Protein AF-A0AAW2XBY1-F1 (afdb_monomer)

Solvent-accessible surface area (backbone atoms only — not comparable to full-atom values): 4396 Å² total; per-residue (Å²): 133,86,67,35,83,40,70,69,51,34,62,72,38,96,56,20,68,54,49,51,50,24,38,48,51,45,53,51,49,35,52,76,67,64,77,57,81,94,66,82,80,62,89,91,67,81,83,81,87,85,80,74,60,47,44,75,42,59,47,98,87,68,44,82,73,45,65,42,61

Radius of gyration: 14.93 Å; Cα contacts (8 Å, |Δi|>4): 64; chains: 1; bounding box: 30×21×48 Å

Mean predicted aligned 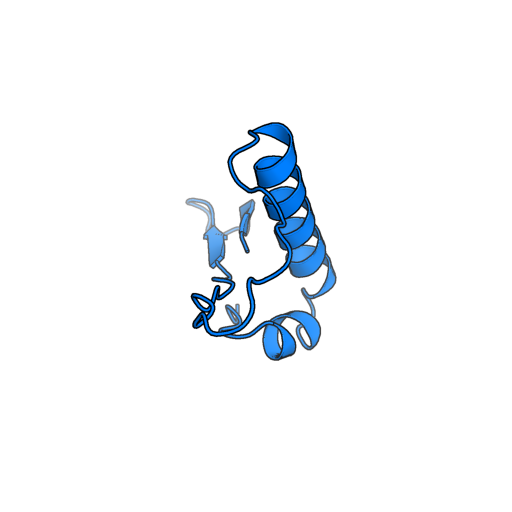error: 6.64 Å

pLDDT: mean 83.89, std 6.32, range [59.66, 91.12]

Secondary structure (DSSP, 8-state):
----SSHHHHHHSTTHHHHHHHHHHHHHHHHHTT----PPPPTT--PPP-----EEEE-TTS-EEEEE-

Structure (mmCIF, N/CA/C/O backbone):
data_AF-A0AAW2XBY1-F1
#
_entry.id   AF-A0AAW2XBY1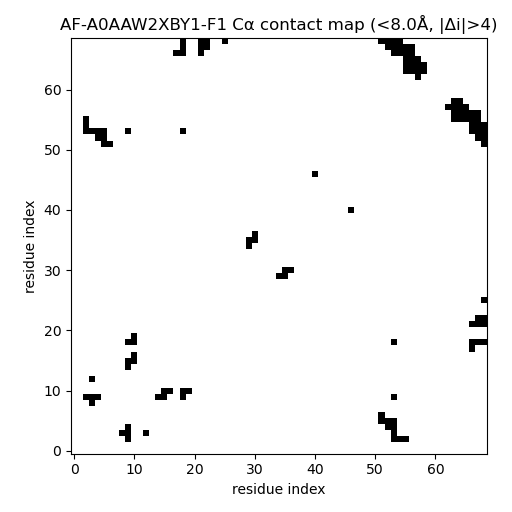-F1
#
loop_
_atom_site.group_PDB
_atom_site.id
_atom_site.type_symbol
_atom_site.label_atom_id
_atom_site.label_alt_id
_atom_site.label_comp_id
_atom_site.label_asym_id
_atom_site.label_entity_id
_atom_site.label_seq_id
_atom_site.pdbx_PDB_ins_code
_atom_site.Cartn_x
_atom_site.Cartn_y
_atom_site.Cartn_z
_atom_site.occupancy
_atom_site.B_iso_or_equiv
_atom_site.auth_seq_id
_atom_site.auth_comp_id
_atom_site.auth_asym_id
_atom_site.auth_atom_id
_atom_site.pdbx_PDB_model_num
ATOM 1 N N . MET A 1 1 ? 10.775 -13.346 -9.887 1.00 59.66 1 MET A N 1
ATOM 2 C CA . MET A 1 1 ? 10.450 -12.122 -9.127 1.00 59.66 1 MET A CA 1
ATOM 3 C C . MET A 1 1 ? 9.845 -12.556 -7.830 1.00 59.66 1 MET A C 1
ATOM 5 O O . MET A 1 1 ? 8.981 -13.420 -7.866 1.00 59.66 1 MET A O 1
ATOM 9 N N . ASP A 1 2 ? 10.346 -12.024 -6.727 1.00 73.88 2 ASP A N 1
ATOM 10 C CA . ASP A 1 2 ? 9.852 -12.408 -5.414 1.00 73.88 2 ASP A CA 1
ATOM 11 C C . ASP A 1 2 ? 8.652 -11.523 -5.071 1.00 73.88 2 ASP A C 1
ATOM 13 O O . ASP A 1 2 ? 8.788 -10.301 -4.969 1.00 73.88 2 ASP A O 1
ATOM 17 N N . GLU A 1 3 ? 7.466 -12.125 -5.000 1.00 83.56 3 GLU A N 1
ATOM 18 C CA . GLU A 1 3 ? 6.263 -11.453 -4.519 1.00 83.56 3 GLU A CA 1
ATOM 19 C C . GLU A 1 3 ? 6.304 -11.475 -2.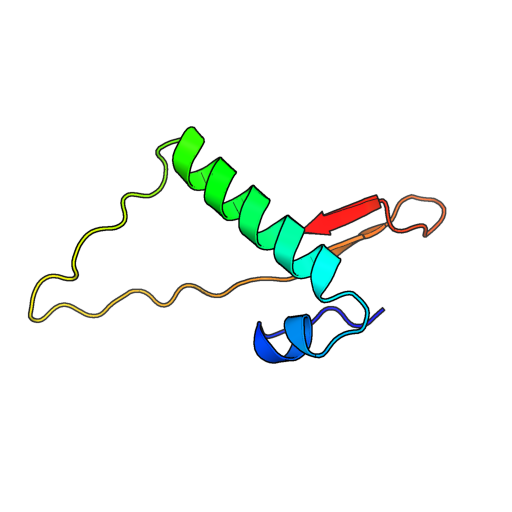987 1.00 83.56 3 GLU A C 1
ATOM 21 O O . GLU A 1 3 ? 6.158 -12.538 -2.375 1.00 83.56 3 GLU A O 1
ATOM 26 N N . PRO A 1 4 ? 6.543 -10.326 -2.337 1.00 86.25 4 PRO A N 1
ATOM 27 C CA . PRO A 1 4 ? 6.744 -10.301 -0.904 1.00 86.25 4 PRO A CA 1
ATOM 28 C C . PRO A 1 4 ? 5.441 -10.661 -0.195 1.00 86.25 4 PRO A C 1
ATOM 30 O O . PRO A 1 4 ? 4.376 -10.136 -0.488 1.00 86.25 4 PRO A O 1
ATOM 33 N N . THR A 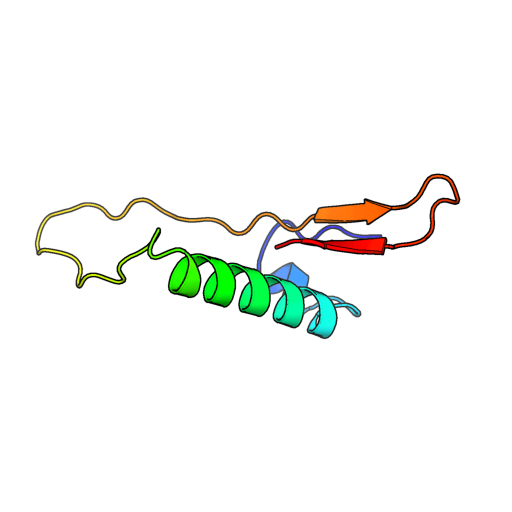1 5 ? 5.511 -11.518 0.814 1.00 86.19 5 THR A N 1
ATOM 34 C CA . THR A 1 5 ? 4.320 -11.903 1.594 1.00 86.19 5 THR A CA 1
ATOM 35 C C . THR A 1 5 ? 4.046 -10.964 2.772 1.00 86.19 5 THR A C 1
ATOM 37 O O . THR A 1 5 ? 3.033 -11.101 3.467 1.00 86.19 5 THR A O 1
ATOM 40 N N . THR A 1 6 ? 4.958 -10.015 3.017 1.00 87.38 6 THR A N 1
ATOM 41 C CA . THR A 1 6 ? 4.903 -9.053 4.121 1.00 87.38 6 THR A CA 1
ATOM 42 C C . THR A 1 6 ? 5.414 -7.681 3.691 1.00 87.38 6 THR A C 1
ATOM 44 O O . THR A 1 6 ? 6.289 -7.572 2.834 1.00 87.38 6 THR A O 1
ATOM 47 N N . TYR A 1 7 ? 4.936 -6.629 4.361 1.00 87.25 7 TYR A N 1
ATOM 48 C CA . TYR A 1 7 ? 5.422 -5.262 4.153 1.00 87.25 7 TYR A CA 1
ATOM 49 C C . TYR A 1 7 ? 6.939 -5.140 4.338 1.00 87.25 7 TYR A C 1
ATOM 51 O O . TYR A 1 7 ? 7.614 -4.506 3.533 1.00 87.25 7 TYR A O 1
ATOM 59 N N . LYS A 1 8 ? 7.500 -5.789 5.368 1.00 88.75 8 LYS A N 1
ATOM 60 C CA . LYS A 1 8 ? 8.949 -5.760 5.617 1.00 88.75 8 LYS A CA 1
ATOM 61 C C . LYS A 1 8 ? 9.732 -6.364 4.451 1.00 88.75 8 LYS A C 1
ATOM 63 O O . LYS A 1 8 ? 10.714 -5.766 4.024 1.00 88.75 8 LYS A O 1
ATOM 68 N N . ALA A 1 9 ? 9.276 -7.495 3.909 1.00 88.38 9 ALA A N 1
ATOM 69 C CA . ALA A 1 9 ? 9.891 -8.105 2.731 1.00 88.38 9 ALA A CA 1
ATOM 70 C C . ALA A 1 9 ? 9.753 -7.205 1.491 1.00 88.38 9 ALA A C 1
ATOM 72 O O . ALA A 1 9 ? 10.719 -7.020 0.756 1.00 88.38 9 ALA A O 1
ATOM 73 N N . ALA A 1 10 ? 8.592 -6.566 1.305 1.00 87.88 10 ALA A N 1
ATOM 74 C CA . ALA A 1 10 ? 8.371 -5.635 0.202 1.00 87.88 10 ALA A CA 1
ATOM 75 C C . ALA A 1 10 ? 9.322 -4.435 0.268 1.00 87.88 10 ALA A C 1
ATOM 77 O O . ALA A 1 10 ? 9.923 -4.063 -0.739 1.00 87.88 10 ALA A O 1
ATOM 78 N N . MET A 1 11 ? 9.512 -3.862 1.456 1.00 89.44 11 MET A N 1
ATOM 79 C CA . MET A 1 11 ? 10.407 -2.722 1.664 1.00 89.44 11 MET A CA 1
ATOM 80 C C . MET A 1 11 ? 11.892 -3.097 1.617 1.00 89.44 11 MET A C 1
ATOM 82 O O . MET A 1 11 ? 12.710 -2.253 1.264 1.00 89.44 11 MET A O 1
ATOM 86 N N . ALA A 1 12 ? 12.244 -4.347 1.924 1.00 89.69 12 ALA A N 1
ATOM 87 C CA . ALA A 1 12 ? 13.605 -4.862 1.775 1.00 89.69 12 ALA A CA 1
ATOM 88 C C . ALA A 1 12 ? 13.955 -5.244 0.323 1.00 89.69 12 ALA A C 1
ATOM 90 O O . ALA A 1 12 ? 15.125 -5.453 0.008 1.00 89.69 12 ALA A O 1
ATOM 91 N N . SER A 1 13 ? 12.960 -5.344 -0.564 1.00 87.31 13 SER A N 1
ATOM 92 C CA . SER A 1 13 ? 13.175 -5.706 -1.965 1.00 87.31 13 SER A CA 1
ATOM 93 C C . SER A 1 13 ? 13.765 -4.556 -2.790 1.00 87.31 13 SER A C 1
ATOM 95 O O . SER A 1 13 ? 13.581 -3.371 -2.494 1.00 87.31 13 SER A O 1
ATOM 97 N N . THR A 1 14 ? 14.421 -4.903 -3.898 1.00 88.69 14 THR A N 1
ATOM 98 C CA . THR A 1 14 ? 14.910 -3.939 -4.900 1.00 88.69 14 THR A CA 1
ATOM 99 C C . THR A 1 14 ? 13.778 -3.126 -5.537 1.00 88.69 14 THR A C 1
ATOM 101 O O . THR A 1 14 ? 13.989 -1.991 -5.958 1.00 88.69 14 THR A O 1
ATOM 104 N N . ASP A 1 15 ? 12.562 -3.676 -5.548 1.00 88.38 15 ASP A N 1
ATOM 105 C CA . ASP A 1 15 ? 11.348 -3.043 -6.061 1.00 88.38 15 ASP A CA 1
ATOM 106 C C . ASP A 1 15 ? 10.549 -2.284 -4.983 1.00 88.38 15 ASP A C 1
ATOM 108 O O . ASP A 1 15 ? 9.421 -1.860 -5.236 1.00 88.38 15 ASP A O 1
ATOM 112 N N . SER A 1 16 ? 11.116 -2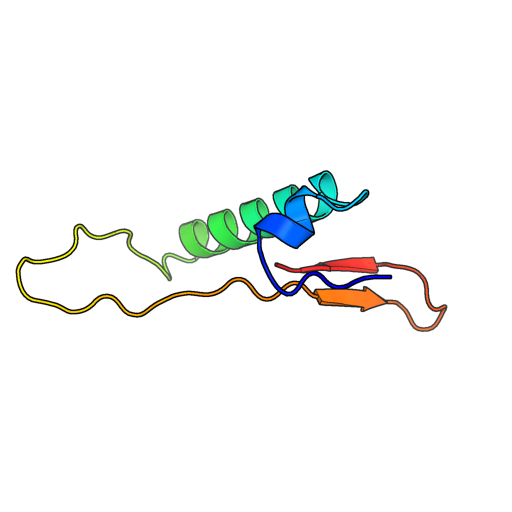.055 -3.792 1.00 89.31 16 SER A N 1
ATOM 113 C CA . SER A 1 16 ? 10.456 -1.382 -2.656 1.00 89.31 16 SER A CA 1
ATOM 114 C C . SER A 1 16 ? 9.731 -0.086 -3.024 1.00 89.31 16 SER A C 1
ATOM 116 O O . SER A 1 16 ? 8.599 0.135 -2.596 1.00 89.31 16 SER A O 1
ATOM 118 N N . LYS A 1 17 ? 10.330 0.750 -3.881 1.00 91.06 17 LYS A N 1
ATOM 119 C CA . LYS A 1 17 ? 9.696 1.981 -4.381 1.00 91.06 17 LYS A CA 1
ATOM 120 C C . LYS A 1 17 ? 8.412 1.702 -5.165 1.00 91.06 17 LYS A C 1
ATOM 122 O O . LYS A 1 17 ? 7.437 2.427 -4.999 1.00 91.06 17 LYS A O 1
ATOM 127 N N . LYS A 1 18 ? 8.396 0.659 -6.000 1.00 89.50 18 LYS A N 1
ATOM 128 C CA . LYS A 1 18 ? 7.225 0.279 -6.804 1.00 89.50 18 LYS A CA 1
ATOM 129 C C . LYS A 1 18 ? 6.110 -0.258 -5.912 1.00 89.50 18 LYS A C 1
ATOM 131 O O . LYS A 1 18 ? 4.961 0.138 -6.079 1.00 89.50 18 LYS A O 1
ATOM 136 N N . TRP A 1 19 ? 6.461 -1.068 -4.912 1.00 90.88 19 TRP A N 1
ATOM 137 C CA . TRP A 1 19 ? 5.514 -1.529 -3.896 1.00 90.88 19 TRP A CA 1
ATOM 138 C C . TRP A 1 19 ? 4.922 -0.376 -3.088 1.00 90.88 19 TRP A C 1
ATOM 140 O O . TRP A 1 19 ? 3.716 -0.342 -2.869 1.00 90.88 19 TRP A O 1
ATOM 150 N N . LEU A 1 20 ? 5.738 0.608 -2.701 1.00 90.50 20 LEU A N 1
ATOM 151 C CA . LEU A 1 20 ? 5.265 1.781 -1.968 1.00 90.50 20 LEU A CA 1
ATOM 152 C C . LEU A 1 20 ? 4.295 2.631 -2.800 1.00 90.50 20 LEU A C 1
ATOM 154 O O . LEU A 1 20 ? 3.297 3.113 -2.270 1.00 90.50 20 LEU A O 1
ATOM 158 N N . ILE A 1 21 ? 4.579 2.817 -4.093 1.00 91.12 21 ILE A N 1
ATOM 159 C CA . ILE A 1 21 ? 3.685 3.535 -5.012 1.00 91.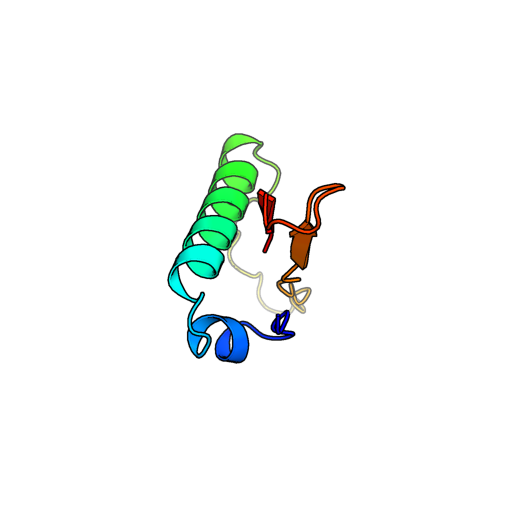12 21 ILE A CA 1
ATOM 160 C C . ILE A 1 21 ? 2.354 2.789 -5.145 1.00 91.12 21 ILE A C 1
ATOM 162 O O . ILE A 1 21 ? 1.306 3.418 -5.027 1.00 91.12 21 ILE A O 1
ATOM 166 N N . ALA A 1 22 ? 2.389 1.464 -5.316 1.00 90.25 22 ALA A N 1
ATOM 167 C CA . ALA A 1 22 ? 1.182 0.642 -5.395 1.00 90.25 22 ALA A CA 1
ATOM 168 C C . ALA A 1 22 ? 0.324 0.762 -4.122 1.00 90.25 22 ALA A C 1
ATOM 170 O O . ALA A 1 22 ? -0.858 1.076 -4.218 1.00 90.25 22 ALA A O 1
ATOM 171 N N . MET A 1 23 ? 0.932 0.633 -2.936 1.00 90.81 23 MET A N 1
ATOM 172 C CA . MET A 1 23 ? 0.226 0.779 -1.652 1.00 90.81 23 MET A CA 1
ATOM 173 C C . MET A 1 23 ? -0.408 2.163 -1.488 1.00 90.81 23 MET A C 1
ATOM 175 O O . MET A 1 23 ? -1.527 2.283 -0.993 1.00 90.81 23 MET A O 1
ATOM 179 N N . LYS A 1 24 ? 0.310 3.225 -1.879 1.00 90.25 24 LYS A N 1
ATOM 180 C CA . LYS A 1 24 ? -0.214 4.596 -1.815 1.00 90.25 24 LYS A CA 1
ATOM 181 C C . LYS A 1 24 ? -1.394 4.787 -2.758 1.00 90.25 24 LYS A C 1
ATOM 183 O O . LYS A 1 24 ? -2.399 5.334 -2.328 1.00 90.25 24 LYS A O 1
ATOM 188 N N . SER A 1 25 ? -1.279 4.310 -3.996 1.00 89.12 25 SER A N 1
ATOM 189 C CA . SER A 1 25 ? -2.361 4.379 -4.980 1.00 89.12 25 SER A CA 1
ATOM 190 C C . SER A 1 25 ? -3.601 3.613 -4.511 1.00 89.12 25 SER A C 1
ATOM 192 O O . SER A 1 25 ? -4.714 4.107 -4.660 1.00 89.12 25 SER A O 1
ATOM 194 N N . GLU A 1 26 ? -3.425 2.450 -3.881 1.00 87.25 26 GLU A N 1
ATOM 195 C CA . GLU A 1 26 ? -4.538 1.679 -3.324 1.00 87.25 26 GLU A CA 1
ATOM 196 C C . GLU A 1 26 ? -5.188 2.396 -2.123 1.00 87.25 26 GLU A C 1
ATOM 198 O O . GLU A 1 26 ? -6.414 2.483 -2.049 1.00 87.25 26 GLU A O 1
ATOM 203 N N . MET A 1 27 ? -4.400 2.993 -1.218 1.00 87.06 27 MET A N 1
ATOM 204 C CA . MET A 1 27 ? -4.946 3.806 -0.119 1.00 87.06 27 MET A CA 1
ATOM 205 C C . MET A 1 27 ? -5.673 5.065 -0.606 1.00 87.06 27 MET A C 1
ATOM 207 O O . MET A 1 27 ? -6.742 5.382 -0.088 1.00 87.06 27 MET A O 1
ATOM 211 N N . GLU A 1 28 ? -5.122 5.762 -1.599 1.00 88.50 28 GLU A N 1
ATOM 212 C CA . GLU A 1 28 ? -5.751 6.933 -2.222 1.00 88.50 28 GLU A CA 1
ATOM 213 C C . GLU A 1 28 ? -7.063 6.542 -2.910 1.00 88.50 28 GLU A C 1
ATOM 215 O O . GLU A 1 28 ? -8.095 7.158 -2.666 1.00 88.50 28 GLU A O 1
ATOM 220 N N . SER A 1 29 ? -7.078 5.427 -3.645 1.00 86.88 29 SER A N 1
ATOM 221 C CA . SER A 1 29 ? -8.304 4.906 -4.251 1.00 86.88 29 SER A CA 1
ATOM 222 C C . SER A 1 29 ? -9.370 4.546 -3.211 1.00 86.88 29 SER A C 1
ATOM 224 O O . SER A 1 29 ? -10.552 4.813 -3.429 1.00 86.88 29 SER A O 1
ATOM 226 N N . MET A 1 30 ? -8.988 3.971 -2.062 1.00 86.19 30 MET A N 1
ATOM 227 C CA . MET A 1 30 ? -9.933 3.708 -0.967 1.00 86.19 30 MET A CA 1
ATOM 228 C C . MET A 1 30 ? -10.526 4.997 -0.385 1.00 86.19 30 MET A C 1
ATOM 230 O O . MET A 1 30 ? -11.700 5.006 -0.001 1.00 86.19 30 MET A O 1
ATOM 234 N N . TYR A 1 31 ? -9.723 6.061 -0.316 1.00 84.50 31 TYR A N 1
ATOM 235 C CA . TYR A 1 31 ? -10.153 7.375 0.150 1.00 84.50 31 TYR A CA 1
ATOM 236 C C . TYR A 1 31 ? -11.122 8.030 -0.844 1.00 84.50 31 TYR A C 1
ATOM 238 O O . TYR A 1 31 ? -12.232 8.401 -0.458 1.00 84.50 31 TYR A O 1
ATOM 246 N N . ASP A 1 32 ? -10.757 8.079 -2.126 1.00 85.88 32 ASP A N 1
ATOM 247 C CA . ASP A 1 32 ? -11.571 8.674 -3.194 1.00 85.88 32 ASP A CA 1
ATOM 248 C C . ASP A 1 32 ? -12.915 7.963 -3.358 1.00 85.88 32 ASP A C 1
ATOM 250 O O . ASP A 1 32 ? -13.966 8.598 -3.474 1.00 85.88 32 ASP A O 1
ATOM 254 N N . ASN A 1 33 ? -12.901 6.631 -3.284 1.00 85.19 33 ASN A N 1
ATOM 255 C CA . ASN A 1 33 ? -14.109 5.817 -3.376 1.00 85.19 33 ASN A CA 1
ATOM 256 C C . ASN A 1 33 ? -14.949 5.835 -2.086 1.00 85.19 33 ASN A C 1
ATOM 258 O O . ASN A 1 33 ? -16.001 5.198 -2.047 1.00 85.19 33 ASN A O 1
ATOM 262 N N . LYS A 1 34 ? -14.507 6.530 -1.024 1.00 80.38 34 LYS A N 1
ATOM 263 C CA . LYS A 1 34 ? -15.172 6.618 0.294 1.00 80.38 34 LYS A CA 1
ATOM 264 C C . LYS A 1 34 ? -15.544 5.255 0.891 1.00 80.38 34 LYS A C 1
ATOM 266 O O . LYS A 1 34 ? -16.465 5.147 1.698 1.00 80.38 34 LYS A O 1
ATOM 271 N N . VAL A 1 35 ? -14.824 4.205 0.500 1.00 76.50 35 VAL A N 1
ATOM 272 C CA . VAL A 1 35 ? -15.079 2.823 0.936 1.00 76.50 35 VAL A CA 1
ATOM 273 C C . VAL A 1 35 ? -14.500 2.542 2.319 1.00 76.50 35 VAL A C 1
ATOM 275 O O . VAL A 1 35 ? -14.864 1.546 2.942 1.00 76.50 35 VAL A O 1
ATOM 278 N N . ARG A 1 36 ? -13.610 3.407 2.825 1.00 70.00 36 ARG A N 1
ATOM 279 C CA . ARG A 1 36 ? -12.941 3.216 4.112 1.00 70.00 36 ARG A CA 1
ATOM 280 C C . ARG A 1 36 ? -12.938 4.505 4.928 1.00 70.00 36 ARG A C 1
ATOM 282 O O . ARG A 1 36 ? -12.333 5.492 4.529 1.00 70.00 36 ARG A O 1
ATOM 289 N N . ASN A 1 37 ? -13.565 4.467 6.102 1.00 67.62 37 ASN A N 1
ATOM 290 C CA . ASN A 1 37 ? -13.412 5.502 7.122 1.00 67.62 37 ASN A CA 1
ATOM 291 C C . ASN A 1 37 ? -12.384 5.024 8.148 1.00 67.62 37 ASN A C 1
ATOM 293 O O . ASN A 1 37 ? -12.552 3.961 8.749 1.00 67.62 37 ASN A O 1
ATOM 297 N N . LEU A 1 38 ? -11.318 5.799 8.343 1.00 71.62 38 LEU A N 1
ATOM 298 C CA . LEU A 1 38 ? -10.399 5.587 9.454 1.00 71.62 38 LEU A CA 1
ATOM 299 C C . LEU A 1 38 ? -11.104 6.081 10.724 1.00 71.62 38 LEU A C 1
ATOM 301 O O . LEU A 1 38 ? -11.194 7.282 10.954 1.00 71.62 38 LEU A O 1
ATOM 305 N N . VAL A 1 39 ? -11.676 5.162 11.496 1.00 73.62 39 VAL A N 1
ATOM 306 C CA . VAL A 1 39 ? -12.334 5.484 12.767 1.00 73.62 39 VAL A CA 1
ATOM 307 C C . VAL A 1 39 ? -11.437 5.101 13.931 1.00 73.62 39 VAL A C 1
ATOM 309 O O . VAL A 1 39 ? -10.764 4.067 13.889 1.00 73.62 39 VAL A O 1
ATOM 312 N N . ASP A 1 40 ? -11.454 5.921 14.980 1.00 75.44 40 ASP A N 1
ATOM 313 C CA . ASP A 1 40 ? -10.837 5.549 16.243 1.00 75.44 40 ASP A CA 1
ATOM 314 C C . ASP A 1 40 ? -11.501 4.295 16.791 1.00 75.44 40 ASP A C 1
ATOM 316 O O . ASP A 1 40 ? -12.722 4.116 16.763 1.00 75.44 40 ASP A O 1
ATOM 320 N N . PHE A 1 41 ? -10.657 3.404 17.279 1.00 75.75 41 PHE A N 1
ATOM 321 C CA . PHE A 1 41 ? -11.089 2.101 17.714 1.00 75.75 41 PHE A CA 1
ATOM 322 C C . PHE A 1 41 ? -11.863 2.194 19.042 1.00 75.75 41 PHE A C 1
ATOM 324 O O . PHE A 1 41 ? -11.289 2.626 20.048 1.00 75.75 41 PHE A O 1
ATOM 331 N N . PRO A 1 42 ? -13.148 1.792 19.103 1.00 78.69 42 PRO A N 1
ATOM 332 C CA . PRO A 1 42 ? -13.916 1.903 20.334 1.00 78.69 42 PRO A CA 1
ATOM 333 C C . PRO A 1 42 ? -13.370 0.948 21.403 1.00 78.69 42 PRO A C 1
ATOM 335 O O . PRO A 1 42 ? -13.092 -0.229 21.142 1.00 78.69 42 PRO A O 1
ATOM 338 N N . LYS A 1 43 ? -13.221 1.459 22.633 1.00 81.38 43 LYS A N 1
ATOM 339 C CA . LYS A 1 43 ? -12.705 0.692 23.778 1.00 81.38 43 LYS A CA 1
ATOM 340 C C . LYS A 1 43 ? -13.476 -0.623 23.941 1.00 81.38 43 LYS A C 1
ATOM 342 O O . LYS A 1 43 ? -14.698 -0.619 24.033 1.00 81.38 43 LYS A O 1
ATOM 347 N N . GLY A 1 44 ? -12.744 -1.737 24.015 1.00 83.25 44 GLY A N 1
ATOM 348 C CA . GLY A 1 44 ? -13.305 -3.071 24.264 1.00 83.25 44 GLY A CA 1
ATOM 349 C C . GLY A 1 44 ? -13.678 -3.880 23.019 1.00 83.25 44 GLY A C 1
ATOM 350 O O . GLY A 1 44 ? -14.154 -5.004 23.157 1.00 83.25 44 GLY A O 1
ATOM 351 N N . THR A 1 45 ? -13.445 -3.363 21.812 1.00 80.88 45 THR A N 1
ATOM 352 C CA . THR A 1 45 ? -13.632 -4.147 20.581 1.00 80.88 45 THR A CA 1
ATOM 353 C C . THR A 1 45 ? -12.355 -4.922 20.210 1.00 80.88 45 THR A C 1
ATOM 355 O O . THR A 1 45 ? -11.294 -4.681 20.785 1.00 80.88 45 THR A O 1
ATOM 358 N N . ARG A 1 46 ? -12.409 -5.870 19.254 1.00 79.62 46 ARG A N 1
ATOM 359 C CA . ARG A 1 46 ? -11.200 -6.459 18.624 1.00 79.62 46 ARG A CA 1
ATOM 360 C C . ARG A 1 46 ? -11.072 -5.972 17.178 1.00 79.62 46 ARG A C 1
ATOM 362 O O . ARG A 1 46 ? -12.051 -6.094 16.442 1.00 79.62 46 ARG A O 1
ATOM 369 N N . PRO A 1 47 ? -9.931 -5.389 16.772 1.00 73.69 47 PRO A N 1
ATOM 370 C CA . PRO A 1 47 ? -9.782 -4.899 15.414 1.00 73.69 47 PRO A CA 1
ATOM 371 C C . PRO A 1 47 ? -9.711 -6.080 14.456 1.00 73.69 47 PRO A C 1
ATOM 373 O O . PRO A 1 47 ? -9.119 -7.112 14.772 1.00 73.69 47 PRO A O 1
ATOM 376 N N . ILE A 1 48 ? -10.310 -5.918 13.278 1.00 77.88 48 ILE A N 1
ATOM 377 C CA . ILE A 1 48 ? -10.102 -6.859 12.183 1.00 77.88 48 ILE A CA 1
ATOM 378 C C . ILE A 1 48 ? -8.739 -6.540 11.583 1.00 77.88 48 ILE A C 1
ATOM 380 O O . ILE A 1 48 ? -8.500 -5.433 11.092 1.00 77.88 48 ILE A O 1
ATOM 384 N N . GLU A 1 49 ? -7.838 -7.512 11.640 1.00 76.25 49 GLU A N 1
ATOM 385 C CA . GLU A 1 49 ? -6.522 -7.383 11.034 1.00 76.25 49 GLU A CA 1
ATOM 386 C C . GLU A 1 49 ? -6.663 -7.245 9.515 1.00 76.25 49 GLU A C 1
ATOM 388 O O . GLU A 1 49 ? -7.336 -8.033 8.852 1.00 76.25 49 GLU A O 1
ATOM 393 N N . CYS A 1 50 ? -6.024 -6.220 8.956 1.00 80.06 50 CYS A N 1
ATOM 394 C CA . CYS A 1 50 ? -5.923 -6.029 7.515 1.00 80.06 50 CYS A CA 1
ATOM 395 C C . CYS A 1 50 ? -4.499 -6.358 7.080 1.00 80.06 50 CYS A C 1
ATOM 397 O O . CYS A 1 50 ? -3.537 -5.866 7.672 1.00 80.06 50 CYS A O 1
ATOM 399 N N . LYS A 1 51 ? -4.361 -7.172 6.033 1.00 83.56 51 LYS A N 1
ATOM 400 C CA . LYS A 1 51 ? -3.069 -7.592 5.491 1.00 83.56 51 LYS A CA 1
ATOM 401 C C . LYS A 1 51 ? -2.939 -7.143 4.038 1.00 83.56 51 LYS A C 1
ATOM 403 O O . LYS A 1 51 ? -3.867 -7.325 3.259 1.00 83.56 51 LYS A O 1
ATOM 408 N N . TRP A 1 52 ? -1.774 -6.599 3.694 1.00 85.75 52 TRP A N 1
ATOM 409 C CA . TRP 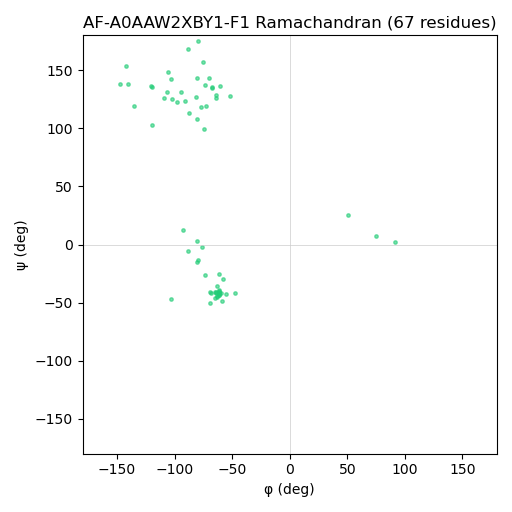A 1 52 ? -1.397 -6.279 2.317 1.00 85.75 52 TRP A CA 1
ATOM 410 C C . TRP A 1 52 ? -1.076 -7.552 1.528 1.00 85.75 52 TRP A C 1
ATOM 412 O O . TRP A 1 52 ? -0.391 -8.442 2.047 1.00 85.75 52 TRP A O 1
ATOM 422 N N . ILE A 1 53 ? -1.554 -7.635 0.284 1.00 86.44 53 ILE A N 1
ATOM 423 C CA . ILE A 1 53 ? -1.298 -8.765 -0.615 1.00 86.44 53 ILE A CA 1
ATOM 424 C C . ILE A 1 53 ? -0.583 -8.228 -1.847 1.00 86.44 53 ILE A C 1
ATOM 426 O O . ILE A 1 53 ? -1.188 -7.671 -2.756 1.00 86.44 53 ILE A O 1
ATOM 430 N N . TYR A 1 54 ? 0.723 -8.454 -1.893 1.00 87.50 54 TYR A N 1
ATOM 431 C CA . TYR A 1 54 ? 1.555 -7.985 -2.988 1.00 87.50 54 TYR A CA 1
ATOM 432 C C . TYR A 1 54 ? 1.464 -8.940 -4.173 1.00 87.50 54 TYR A C 1
ATOM 434 O O . TYR A 1 54 ? 1.683 -10.143 -4.027 1.00 87.50 54 TYR A O 1
ATOM 442 N N . LYS A 1 55 ? 1.143 -8.402 -5.351 1.00 88.25 55 LYS A N 1
ATOM 443 C CA . LYS A 1 55 ? 1.040 -9.170 -6.590 1.00 88.25 55 LYS A CA 1
ATOM 444 C C . LYS A 1 55 ? 1.605 -8.409 -7.781 1.00 88.25 55 LYS A C 1
ATOM 446 O O . LYS A 1 55 ? 1.335 -7.220 -7.954 1.00 88.25 55 LYS A O 1
ATOM 451 N N . ILE A 1 56 ? 2.346 -9.098 -8.639 1.00 88.88 56 ILE A N 1
ATOM 452 C CA . ILE A 1 56 ? 2.866 -8.561 -9.898 1.00 88.88 56 ILE A CA 1
ATOM 453 C C . ILE A 1 56 ? 2.003 -9.092 -11.040 1.00 88.88 56 ILE A C 1
ATOM 455 O O . ILE A 1 56 ? 1.819 -10.295 -11.208 1.00 88.88 56 ILE A O 1
ATOM 459 N N . LYS A 1 57 ? 1.460 -8.187 -1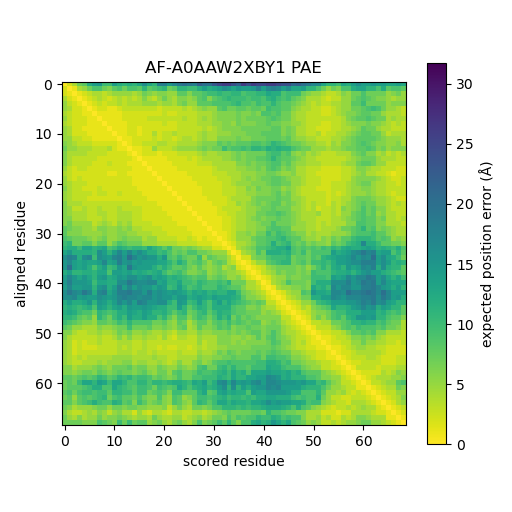1.853 1.00 85.88 57 LYS A N 1
ATOM 460 C CA . LYS A 1 57 ? 0.799 -8.542 -13.110 1.00 85.88 57 LYS A CA 1
ATOM 461 C C . LYS A 1 57 ? 1.814 -8.506 -14.243 1.00 85.88 57 LYS A C 1
ATOM 463 O O . LYS A 1 57 ? 2.438 -7.467 -14.475 1.00 85.88 57 LYS A O 1
ATOM 468 N N . ILE A 1 58 ? 1.936 -9.628 -14.942 1.00 89.69 58 ILE A N 1
ATOM 469 C CA . ILE A 1 58 ? 2.758 -9.788 -16.142 1.00 89.69 58 ILE A CA 1
ATOM 470 C C . ILE A 1 58 ? 1.871 -9.845 -17.390 1.00 89.69 58 ILE A C 1
ATOM 472 O O . ILE A 1 58 ? 0.727 -10.296 -17.307 1.00 89.69 58 ILE A O 1
ATOM 476 N N . ASP A 1 59 ? 2.386 -9.354 -18.513 1.00 87.81 59 ASP A N 1
ATOM 477 C CA . ASP A 1 59 ? 1.726 -9.446 -19.820 1.00 87.81 59 ASP A CA 1
ATOM 478 C C . ASP A 1 59 ? 1.919 -10.838 -20.444 1.00 87.81 59 ASP A C 1
ATOM 480 O O . ASP A 1 59 ? 2.677 -11.660 -19.922 1.00 87.81 59 ASP A O 1
ATOM 484 N N . MET A 1 60 ? 1.286 -11.087 -21.591 1.00 87.50 60 MET A N 1
ATOM 485 C CA . MET A 1 60 ? 1.465 -12.297 -22.402 1.00 87.50 60 MET A CA 1
AT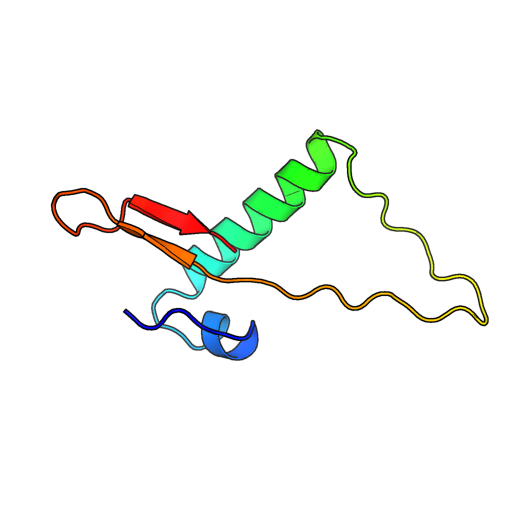OM 486 C C . MET A 1 60 ? 2.926 -12.509 -22.826 1.00 87.50 60 MET A C 1
ATOM 488 O O . MET A 1 60 ? 3.380 -13.646 -22.904 1.00 87.50 60 MET A O 1
ATOM 492 N N . ASP A 1 61 ? 3.685 -11.424 -22.994 1.00 87.56 61 ASP A N 1
ATOM 493 C CA . ASP A 1 61 ? 5.130 -11.439 -23.257 1.00 87.56 61 ASP A CA 1
ATOM 494 C C . ASP A 1 61 ? 5.998 -11.646 -21.995 1.00 87.56 61 ASP A C 1
ATOM 496 O O . ASP A 1 61 ? 7.225 -11.572 -22.050 1.00 87.56 61 ASP A O 1
ATOM 500 N N . GLY A 1 62 ? 5.394 -11.852 -20.818 1.00 80.69 62 GLY A N 1
ATOM 501 C CA . GLY A 1 62 ? 6.109 -12.074 -19.554 1.00 80.69 62 GLY A CA 1
ATOM 502 C C . GLY A 1 62 ? 6.737 -10.817 -18.939 1.00 80.69 62 GLY A C 1
ATOM 503 O O . GLY A 1 62 ? 7.451 -10.899 -17.938 1.00 80.69 62 GLY A O 1
ATOM 504 N N . LYS A 1 63 ? 6.472 -9.633 -19.504 1.00 83.50 63 LYS A N 1
ATOM 505 C CA . LYS A 1 63 ? 6.948 -8.348 -18.974 1.00 83.50 63 LYS A CA 1
ATOM 506 C C . LYS A 1 63 ? 6.066 -7.870 -17.822 1.00 83.50 63 LYS A C 1
ATOM 508 O O . LYS A 1 63 ? 4.848 -8.004 -17.880 1.00 83.50 63 LYS A O 1
ATOM 513 N N . ILE A 1 64 ? 6.663 -7.252 -16.800 1.00 82.44 64 ILE A N 1
ATOM 514 C CA . ILE A 1 64 ? 5.888 -6.610 -15.730 1.00 82.44 64 ILE A CA 1
ATOM 515 C C . ILE A 1 64 ? 5.071 -5.454 -16.298 1.00 82.44 64 ILE A C 1
ATOM 517 O O . ILE A 1 64 ? 5.632 -4.521 -16.877 1.00 82.44 64 ILE A O 1
ATOM 521 N N . VAL A 1 65 ? 3.768 -5.489 -16.045 1.00 80.56 65 VAL A N 1
ATOM 522 C CA . VAL A 1 65 ? 2.842 -4.416 -16.407 1.00 80.56 65 VAL A CA 1
ATOM 523 C C . VAL A 1 65 ? 2.488 -3.589 -15.177 1.00 80.56 65 VAL A C 1
ATOM 525 O O . VAL A 1 65 ? 2.541 -2.365 -15.229 1.00 80.56 65 VAL A O 1
ATOM 528 N N . VAL A 1 66 ? 2.147 -4.234 -14.052 1.00 84.25 66 VAL A N 1
ATOM 529 C CA . VAL A 1 66 ? 1.619 -3.535 -12.866 1.00 84.25 66 VAL A CA 1
ATOM 530 C C . VAL A 1 66 ? 2.045 -4.222 -11.571 1.00 84.25 66 VAL A C 1
ATOM 532 O O . VAL A 1 66 ? 1.958 -5.443 -11.457 1.00 84.25 66 VAL A O 1
ATOM 535 N N . TYR A 1 67 ? 2.422 -3.425 -10.571 1.00 84.44 67 TYR A N 1
ATOM 536 C CA . TYR A 1 67 ? 2.537 -3.856 -9.176 1.00 84.44 67 TYR A CA 1
ATOM 537 C C . TYR A 1 67 ? 1.230 -3.528 -8.453 1.00 84.44 67 TYR A C 1
ATOM 539 O O . TYR A 1 67 ? 0.724 -2.413 -8.570 1.00 84.44 67 TYR A O 1
ATOM 547 N N . LYS A 1 68 ? 0.681 -4.495 -7.723 1.00 83.88 68 LYS A N 1
ATOM 548 C CA . LYS A 1 68 ? -0.511 -4.344 -6.886 1.00 83.88 68 LYS A CA 1
ATOM 549 C C . LYS A 1 68 ? -0.163 -4.668 -5.446 1.00 83.88 68 LYS A C 1
ATOM 551 O O . LYS A 1 68 ? 0.551 -5.640 -5.218 1.00 83.88 68 LYS A O 1
ATOM 556 N N . ALA A 1 69 ? -0.641 -3.870 -4.506 1.00 80.38 69 ALA A N 1
ATOM 557 C CA . ALA A 1 69 ? -0.398 -4.078 -3.090 1.00 80.38 69 ALA A CA 1
ATOM 558 C C . ALA A 1 69 ? -1.702 -3.910 -2.338 1.00 80.38 69 ALA A C 1
ATOM 560 O O . ALA A 1 69 ? -2.304 -2.835 -2.534 1.00 80.38 69 ALA A O 1
#

Sequence (69 aa):
MDEPTTYKAAMASTDSKKWLIAMKSEMESMYDNKVRNLVDFPKGTRPIECKWIYKIKIDMDGKIVVYKA

Foldseek 3Di:
DDQDQALVSCCVDPCVVQQVVQVVVVVVVCVVVVVDDPDDDDPPDDDDDDGAGWDFDADPVRHTDHIHD

Nearest PDB structures (foldseek):
  7w3m-assembly1_x  TM=3.456E-01  e=7.362E+00  Homo sapiens

Organism: NCBI:txid2727402